Protein AF-A0A392NWM1-F1 (afdb_monomer_lite)

Sequence (111 aa):
MDINESAASISEADSMKGKLNLFNQKFREMCGIQSTWHVFDDQLRKQIIIYVETMLLPAYENFIVRFENVLGINADEYRMSDIQAQLNHVFLLQDIDVDSVRGSVRNQLVI

Structure (mmCIF, N/CA/C/O backbone):
data_AF-A0A392NWM1-F1
#
_entry.id   AF-A0A392NWM1-F1
#
loop_
_atom_site.group_PDB
_atom_site.id
_atom_site.type_symbol
_atom_site.label_atom_id
_atom_site.label_alt_id
_atom_site.label_comp_id
_atom_site.label_asym_id
_atom_site.label_entity_id
_atom_site.label_seq_id
_atom_site.pdbx_PDB_ins_code
_atom_site.Cartn_x
_atom_site.Cartn_y
_atom_site.Cartn_z
_atom_site.occupancy
_atom_site.B_iso_or_equiv
_atom_site.auth_seq_id
_atom_site.auth_comp_id
_atom_site.auth_asym_id
_atom_site.auth_atom_id
_atom_site.pdbx_PDB_model_num
ATOM 1 N N . MET A 1 1 ? 22.360 0.084 -32.704 1.00 46.47 1 MET A N 1
ATOM 2 C CA . MET A 1 1 ? 21.849 0.209 -31.327 1.00 46.47 1 MET A CA 1
ATOM 3 C C . MET A 1 1 ? 22.445 1.493 -30.798 1.00 46.47 1 MET A C 1
ATOM 5 O O . MET A 1 1 ? 23.655 1.556 -30.604 1.00 46.47 1 MET A O 1
ATOM 9 N N . ASP A 1 2 ? 21.642 2.551 -30.784 1.00 49.00 2 ASP A N 1
ATOM 10 C CA . ASP A 1 2 ? 22.119 3.916 -30.596 1.00 49.00 2 ASP A CA 1
ATOM 11 C C . ASP A 1 2 ? 22.425 4.187 -29.121 1.00 49.00 2 ASP A C 1
ATOM 13 O O . ASP A 1 2 ? 21.611 3.946 -28.234 1.00 49.00 2 ASP A O 1
ATOM 17 N N . ILE A 1 3 ? 23.618 4.718 -28.854 1.00 60.84 3 ILE A N 1
ATOM 18 C CA . ILE A 1 3 ? 24.140 5.010 -27.505 1.00 60.84 3 ILE A CA 1
ATOM 19 C C . ILE A 1 3 ? 23.213 5.973 -26.728 1.00 60.84 3 ILE A C 1
ATOM 21 O O . ILE A 1 3 ? 23.170 5.951 -25.501 1.00 60.84 3 ILE A O 1
ATOM 25 N N . ASN A 1 4 ? 22.426 6.781 -27.445 1.00 60.72 4 ASN A N 1
ATOM 26 C CA . ASN A 1 4 ? 21.429 7.694 -26.884 1.00 60.72 4 ASN A CA 1
ATOM 27 C C . ASN A 1 4 ? 20.194 6.967 -26.307 1.00 60.72 4 ASN A C 1
ATOM 29 O O . ASN A 1 4 ? 19.684 7.353 -25.258 1.00 60.72 4 ASN A O 1
ATOM 33 N N . GLU A 1 5 ? 19.740 5.888 -26.951 1.00 57.44 5 GLU A N 1
ATOM 34 C CA . GLU A 1 5 ? 18.569 5.109 -26.518 1.00 57.44 5 GLU A CA 1
ATOM 35 C C . GLU A 1 5 ? 18.859 4.359 -25.207 1.00 57.44 5 GLU A C 1
ATOM 37 O O . GLU A 1 5 ? 18.036 4.341 -24.294 1.00 57.44 5 GLU A O 1
ATOM 42 N N . SER A 1 6 ? 20.089 3.853 -25.060 1.00 63.06 6 SER A N 1
ATOM 43 C CA . SER A 1 6 ? 20.551 3.181 -23.840 1.00 63.06 6 SER A CA 1
ATOM 44 C C . SER A 1 6 ? 20.751 4.128 -22.649 1.00 63.06 6 SER A C 1
ATOM 46 O O . SER A 1 6 ? 20.580 3.711 -21.505 1.00 63.06 6 SER A O 1
ATOM 48 N N . ALA A 1 7 ? 21.144 5.385 -22.873 1.00 64.44 7 ALA A N 1
ATOM 49 C CA . ALA A 1 7 ? 21.323 6.355 -21.790 1.00 64.44 7 ALA A CA 1
ATOM 50 C C . ALA A 1 7 ? 19.973 6.847 -21.238 1.00 64.44 7 ALA A C 1
ATOM 52 O O . ALA A 1 7 ? 19.816 7.003 -20.024 1.00 64.44 7 ALA A O 1
ATOM 53 N N . ALA A 1 8 ? 18.982 7.034 -22.118 1.00 64.44 8 ALA A N 1
ATOM 54 C CA . ALA A 1 8 ? 17.620 7.395 -21.735 1.00 64.44 8 ALA A CA 1
ATOM 55 C C . ALA A 1 8 ? 16.946 6.290 -20.902 1.00 64.44 8 ALA A C 1
ATOM 57 O O . ALA A 1 8 ? 16.364 6.589 -19.859 1.00 64.44 8 ALA A O 1
ATOM 58 N N . SER A 1 9 ? 17.102 5.018 -21.291 1.00 72.31 9 SER A N 1
ATOM 59 C CA . SER A 1 9 ? 16.543 3.880 -20.547 1.00 72.31 9 SER A CA 1
ATOM 60 C C . SER A 1 9 ? 17.168 3.702 -19.158 1.00 72.31 9 SER A C 1
ATOM 62 O O . SER A 1 9 ? 16.470 3.355 -18.209 1.00 72.31 9 SER A O 1
ATOM 64 N N . ILE A 1 10 ? 18.472 3.974 -19.004 1.00 76.94 10 ILE A N 1
ATOM 65 C CA . ILE A 1 10 ? 19.150 3.935 -17.693 1.00 76.94 10 ILE A CA 1
ATOM 66 C C . ILE A 1 10 ? 18.628 5.061 -16.788 1.00 76.94 10 ILE A C 1
ATOM 68 O O . ILE A 1 10 ? 18.310 4.824 -15.624 1.00 76.94 10 ILE A O 1
ATOM 72 N N . SER A 1 11 ? 18.472 6.274 -17.328 1.00 83.12 11 SER A N 1
ATOM 73 C CA . SER A 1 11 ? 17.925 7.411 -16.577 1.00 83.12 11 SER A CA 1
ATOM 74 C C . SER A 1 11 ? 16.471 7.184 -16.138 1.00 83.12 11 SER A C 1
ATOM 76 O O . SER A 1 11 ? 16.098 7.535 -15.015 1.00 83.12 11 SER A O 1
ATOM 78 N N . GLU A 1 12 ? 15.655 6.563 -16.993 1.00 84.94 12 GLU A N 1
ATOM 79 C CA . GLU A 1 12 ? 14.280 6.180 -16.671 1.00 84.94 12 GLU A CA 1
ATOM 80 C C . GLU A 1 12 ? 14.233 5.116 -15.566 1.00 84.94 12 GLU A C 1
ATOM 82 O O . GLU A 1 12 ? 13.510 5.287 -14.579 1.00 84.94 12 GLU A O 1
ATOM 87 N N . ALA A 1 13 ? 15.059 4.074 -15.682 1.00 85.06 13 ALA A N 1
ATOM 88 C CA . ALA A 1 13 ? 15.199 3.020 -14.685 1.00 85.06 13 ALA A CA 1
ATOM 89 C C . ALA A 1 13 ? 15.582 3.576 -13.302 1.00 85.06 13 ALA A C 1
ATOM 91 O O . ALA A 1 13 ? 14.941 3.246 -12.301 1.00 85.06 13 ALA A O 1
ATOM 92 N N . ASP A 1 14 ? 16.572 4.467 -13.229 1.00 89.19 14 ASP A N 1
ATOM 93 C CA . ASP A 1 14 ? 17.001 5.077 -11.966 1.00 89.19 14 ASP A CA 1
ATOM 94 C C . ASP A 1 14 ? 15.924 5.995 -11.368 1.00 89.19 14 ASP A C 1
ATOM 96 O O . ASP A 1 14 ? 15.677 5.972 -10.158 1.00 89.19 14 ASP A O 1
ATOM 100 N N . SER A 1 15 ? 15.215 6.758 -12.210 1.00 90.25 15 SER A N 1
ATOM 101 C CA . SER A 1 15 ? 14.077 7.574 -11.771 1.00 90.25 15 SER A CA 1
ATOM 102 C C . SER A 1 15 ? 12.961 6.714 -11.176 1.00 90.25 15 SER A C 1
ATOM 104 O O . SER A 1 15 ? 12.409 7.037 -10.120 1.00 90.25 15 SER A O 1
ATOM 106 N N . MET A 1 16 ? 12.633 5.602 -11.835 1.00 90.31 16 MET A N 1
ATOM 107 C CA . MET A 1 16 ? 11.621 4.660 -11.374 1.00 90.31 16 MET A CA 1
ATOM 108 C C . MET A 1 16 ? 12.019 3.994 -10.051 1.00 90.31 16 MET A C 1
ATOM 110 O O . MET A 1 16 ? 11.193 3.946 -9.136 1.00 90.31 16 MET A O 1
ATOM 114 N N . LYS A 1 17 ? 13.282 3.568 -9.895 1.00 90.62 17 LYS A N 1
ATOM 115 C CA . LYS A 1 17 ? 13.809 3.032 -8.623 1.00 90.62 17 LYS A CA 1
ATOM 116 C C . LYS A 1 17 ? 13.686 4.045 -7.493 1.00 90.62 17 LYS A C 1
ATOM 118 O O . LYS A 1 17 ? 13.208 3.710 -6.411 1.00 90.62 17 LYS A O 1
ATOM 123 N N . GLY A 1 18 ? 14.069 5.297 -7.750 1.00 91.44 18 GLY A N 1
ATOM 124 C CA . GLY A 1 18 ? 13.952 6.381 -6.775 1.00 91.44 18 GLY A CA 1
ATOM 125 C C . GLY A 1 18 ? 12.509 6.600 -6.314 1.00 91.44 18 GLY A C 1
ATOM 126 O O . GLY A 1 18 ? 12.253 6.711 -5.115 1.00 91.44 18 GLY A O 1
ATOM 127 N N . LYS A 1 19 ? 11.550 6.597 -7.249 1.00 92.00 19 LYS A N 1
ATOM 128 C CA . LYS A 1 19 ? 10.116 6.740 -6.944 1.00 92.00 19 LYS A CA 1
ATOM 129 C C . LYS A 1 19 ? 9.574 5.571 -6.122 1.00 92.00 19 LYS A C 1
ATOM 131 O O . LYS A 1 19 ? 8.870 5.818 -5.146 1.00 92.00 19 LYS A O 1
ATOM 136 N N . LEU A 1 20 ? 9.922 4.331 -6.474 1.00 91.75 20 LEU A N 1
ATOM 137 C CA . LEU A 1 20 ? 9.473 3.147 -5.734 1.00 91.75 20 LEU A CA 1
ATOM 138 C C . LEU A 1 20 ? 10.050 3.119 -4.316 1.00 91.75 20 LEU A C 1
ATOM 140 O O . LEU A 1 20 ? 9.321 2.891 -3.355 1.00 91.75 20 LEU A O 1
ATOM 144 N N . ASN A 1 21 ? 11.335 3.449 -4.161 1.00 91.88 21 ASN A N 1
ATOM 145 C CA . ASN A 1 21 ? 11.966 3.562 -2.847 1.00 91.88 21 ASN A CA 1
ATOM 146 C C . ASN A 1 21 ? 11.311 4.640 -1.980 1.00 91.88 21 ASN A C 1
ATOM 148 O O . ASN A 1 21 ? 11.044 4.401 -0.800 1.00 91.88 21 ASN A O 1
ATOM 152 N N . LEU A 1 22 ? 11.016 5.807 -2.560 1.00 94.25 22 LEU A N 1
ATOM 153 C CA . LEU A 1 22 ? 10.328 6.882 -1.853 1.00 94.25 22 LEU A CA 1
ATOM 154 C C . LEU A 1 22 ? 8.915 6.461 -1.432 1.00 94.25 22 LEU A C 1
ATOM 156 O O . LEU A 1 22 ? 8.530 6.699 -0.287 1.00 94.25 22 LEU A O 1
ATOM 160 N N . PHE A 1 23 ? 8.164 5.806 -2.322 1.00 94.31 23 PHE A N 1
ATOM 161 C CA . PHE A 1 23 ? 6.859 5.237 -1.994 1.00 94.31 23 PHE A CA 1
ATOM 162 C C . PHE A 1 23 ? 6.971 4.253 -0.823 1.00 94.31 23 PHE A C 1
ATOM 164 O O . PHE A 1 23 ? 6.305 4.438 0.192 1.00 94.31 23 PHE A O 1
ATOM 171 N N . ASN A 1 24 ? 7.876 3.276 -0.916 1.00 92.75 24 ASN A N 1
ATOM 172 C CA . ASN A 1 24 ? 8.088 2.256 0.107 1.00 92.75 24 ASN A CA 1
ATOM 173 C C . ASN A 1 24 ? 8.433 2.875 1.473 1.00 92.75 24 ASN A C 1
ATOM 175 O O . ASN A 1 24 ? 7.931 2.438 2.510 1.00 92.75 24 ASN A O 1
ATOM 179 N N . GLN A 1 25 ? 9.279 3.908 1.490 1.00 94.81 25 GLN A N 1
ATOM 180 C CA . GLN A 1 25 ? 9.621 4.643 2.706 1.00 94.81 25 GLN A CA 1
ATOM 181 C C . GLN A 1 25 ? 8.399 5.350 3.300 1.00 94.81 25 GLN A C 1
ATOM 183 O O . GLN A 1 25 ? 8.126 5.197 4.491 1.00 94.81 25 GLN A O 1
ATOM 188 N N . LYS A 1 26 ? 7.665 6.114 2.484 1.00 95.94 26 LYS A N 1
ATOM 189 C CA . LYS A 1 26 ? 6.512 6.898 2.945 1.00 95.94 26 LYS A CA 1
ATOM 190 C C .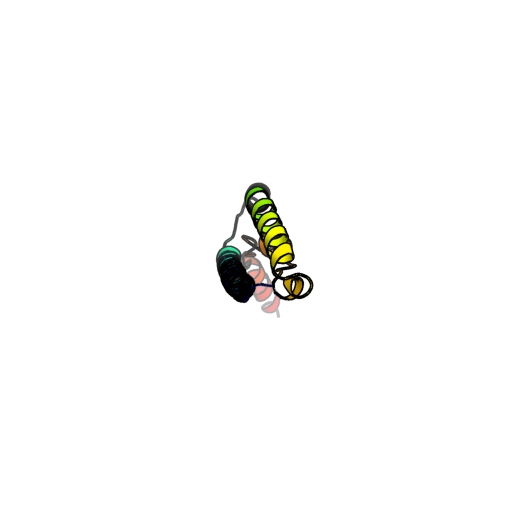 LYS A 1 26 ? 5.346 6.032 3.385 1.00 95.94 26 LYS A C 1
ATOM 192 O O . LYS A 1 26 ? 4.702 6.348 4.381 1.00 95.94 26 LYS A O 1
ATOM 197 N N . PHE A 1 27 ? 5.125 4.918 2.702 1.00 95.75 27 PHE A N 1
ATOM 198 C CA . PHE A 1 27 ? 4.121 3.942 3.083 1.00 95.75 27 PHE A CA 1
ATOM 199 C C . PHE A 1 27 ? 4.410 3.344 4.469 1.00 95.75 27 PHE A C 1
ATOM 201 O O . PHE A 1 27 ? 3.533 3.371 5.331 1.00 95.75 27 PHE A O 1
ATOM 208 N N . ARG A 1 28 ? 5.650 2.897 4.726 1.00 94.81 28 ARG A N 1
ATOM 209 C CA . ARG A 1 28 ? 6.049 2.368 6.044 1.00 94.81 28 ARG A CA 1
ATOM 210 C C . ARG A 1 28 ? 5.962 3.413 7.153 1.00 94.81 28 ARG A C 1
ATOM 212 O O . ARG A 1 28 ? 5.496 3.103 8.243 1.00 94.81 28 ARG A O 1
ATOM 219 N N . GLU A 1 29 ? 6.402 4.642 6.882 1.00 96.44 29 GLU A N 1
ATOM 220 C CA . GLU A 1 29 ? 6.308 5.764 7.827 1.00 96.44 29 GLU A CA 1
ATOM 221 C C . GLU A 1 29 ? 4.847 6.024 8.227 1.00 96.44 29 GLU A C 1
ATOM 223 O O . GLU A 1 29 ? 4.523 6.082 9.413 1.00 96.44 29 GLU A O 1
ATOM 228 N N . MET A 1 30 ? 3.950 6.096 7.240 1.00 96.31 30 MET A N 1
ATOM 229 C CA . MET A 1 30 ? 2.519 6.282 7.466 1.00 96.31 30 MET A CA 1
ATOM 230 C C . MET A 1 30 ? 1.911 5.119 8.257 1.00 96.31 30 MET A C 1
ATOM 232 O O . MET A 1 30 ? 1.222 5.368 9.246 1.00 96.31 30 MET A O 1
ATOM 236 N N . CYS A 1 31 ? 2.181 3.869 7.866 1.00 95.31 31 CYS A N 1
ATOM 237 C CA . CYS A 1 31 ? 1.671 2.698 8.580 1.00 95.31 31 CYS A CA 1
ATOM 238 C C . CYS A 1 31 ? 2.187 2.659 10.022 1.00 95.31 31 CYS A C 1
ATOM 240 O O . CYS A 1 31 ? 1.415 2.383 10.936 1.00 95.31 31 CYS A O 1
ATOM 242 N N . GLY A 1 32 ? 3.457 3.006 10.252 1.00 94.44 32 GLY A N 1
ATOM 243 C CA . GLY A 1 32 ? 4.034 3.116 11.591 1.00 94.44 32 GLY A CA 1
ATOM 244 C C . GLY A 1 32 ? 3.298 4.134 12.464 1.00 94.44 32 GLY A C 1
ATOM 245 O O . GLY A 1 32 ? 2.929 3.815 13.590 1.00 94.44 32 GLY A O 1
ATOM 246 N N . ILE A 1 33 ? 3.009 5.326 11.932 1.00 95.38 33 ILE A N 1
ATOM 247 C CA . ILE A 1 33 ? 2.242 6.360 12.646 1.00 95.38 33 ILE A CA 1
ATOM 248 C C . ILE A 1 33 ? 0.805 5.891 12.901 1.00 95.38 33 ILE A C 1
ATOM 250 O O . ILE A 1 33 ? 0.334 5.932 14.034 1.00 95.38 33 ILE A O 1
ATOM 254 N N . GLN A 1 34 ? 0.102 5.405 11.880 1.00 96.19 34 GLN A N 1
ATOM 255 C CA . GLN A 1 34 ? -1.304 5.005 11.995 1.00 96.19 34 GLN A CA 1
ATOM 256 C C . GLN A 1 34 ? -1.511 3.746 12.849 1.00 96.19 34 GLN A C 1
ATOM 258 O O . GLN A 1 34 ? -2.596 3.540 13.388 1.00 96.19 34 GLN A O 1
ATOM 263 N N . SER A 1 35 ? -0.477 2.922 13.032 1.00 94.00 35 SER A N 1
ATOM 264 C CA . SER A 1 35 ? -0.498 1.791 13.973 1.00 94.00 35 SER A CA 1
ATOM 265 C C . SER A 1 35 ? -0.521 2.237 15.439 1.00 94.00 35 SER A C 1
ATOM 267 O O . SER A 1 35 ? -0.876 1.451 16.309 1.00 94.00 35 SER A O 1
ATOM 269 N N . THR A 1 36 ? -0.179 3.500 15.723 1.00 93.38 36 THR A N 1
ATOM 270 C CA . THR A 1 36 ? -0.291 4.095 17.069 1.00 93.38 36 THR A CA 1
ATOM 271 C C . THR A 1 36 ? -1.675 4.664 17.366 1.00 93.38 36 THR A C 1
ATOM 273 O O . THR A 1 36 ? -1.916 5.154 18.465 1.00 93.38 36 THR A O 1
ATOM 276 N N . TRP A 1 37 ? -2.580 4.657 16.389 1.00 94.44 37 TRP A N 1
ATOM 277 C CA . TRP A 1 37 ? -3.943 5.147 16.560 1.00 94.44 37 TRP A CA 1
ATOM 278 C C . TRP A 1 37 ? -4.879 3.970 16.833 1.00 94.44 37 TRP A C 1
ATOM 280 O O . TRP A 1 37 ? -4.590 2.829 16.467 1.00 94.44 37 TRP A O 1
ATOM 290 N N . HIS A 1 38 ? -6.016 4.256 17.458 1.00 93.12 38 HIS A N 1
ATOM 291 C CA . HIS A 1 38 ? -7.079 3.286 17.683 1.00 93.12 38 HIS A CA 1
ATOM 292 C C . HIS A 1 38 ? -8.369 3.775 17.024 1.00 93.12 38 HIS A C 1
ATOM 294 O O . HIS A 1 38 ? -8.728 4.948 17.141 1.00 93.12 38 HIS A O 1
ATOM 300 N N . VAL A 1 39 ? -9.065 2.876 16.331 1.00 94.00 39 VAL A N 1
ATOM 301 C CA . VAL A 1 39 ? -10.426 3.110 15.840 1.00 94.00 39 VAL A CA 1
ATOM 302 C C . VAL A 1 39 ? -11.342 2.143 16.581 1.00 94.00 39 VAL A C 1
ATOM 304 O O . VAL A 1 39 ? -11.294 0.947 16.324 1.00 94.00 39 VAL A O 1
ATOM 307 N N . PHE A 1 40 ? -12.173 2.682 17.480 1.00 91.44 40 PHE A N 1
ATOM 308 C CA . PHE A 1 40 ? -13.048 1.902 18.369 1.00 91.44 40 PHE A CA 1
ATOM 309 C C . PHE A 1 40 ? -14.077 1.039 17.633 1.00 91.44 40 PHE A C 1
ATOM 311 O O . PHE A 1 40 ? -14.467 -0.021 18.113 1.00 91.44 40 PHE A O 1
ATOM 318 N N . ASP A 1 41 ? -14.561 1.513 16.486 1.00 94.44 41 ASP A N 1
ATOM 319 C CA . ASP A 1 41 ? -15.520 0.777 15.671 1.00 94.44 41 ASP A CA 1
ATOM 320 C C . ASP A 1 41 ? -14.770 -0.108 14.664 1.00 94.44 41 ASP A C 1
ATOM 322 O O . ASP A 1 41 ? -14.225 0.365 13.663 1.00 94.44 41 ASP A O 1
ATOM 326 N N . ASP A 1 42 ? -14.773 -1.415 14.920 1.00 92.00 42 ASP A N 1
ATOM 327 C CA . ASP A 1 42 ? -14.143 -2.417 14.057 1.00 92.00 42 ASP A CA 1
ATOM 328 C C . ASP A 1 42 ? -14.686 -2.416 12.621 1.00 92.00 42 ASP A C 1
ATOM 330 O O . ASP A 1 42 ? -13.952 -2.722 11.674 1.00 92.00 42 ASP A O 1
ATOM 334 N N . GLN A 1 43 ? -15.970 -2.103 12.428 1.00 95.94 43 GLN A N 1
ATOM 335 C CA . GLN A 1 43 ? -16.572 -2.019 11.101 1.00 95.94 43 GLN A CA 1
ATOM 336 C C . GLN A 1 43 ? -16.071 -0.773 10.371 1.00 95.94 43 GLN A C 1
ATOM 338 O O . GLN A 1 43 ? -15.679 -0.874 9.206 1.00 95.94 43 GLN A O 1
ATOM 343 N N . LEU A 1 44 ? -16.020 0.371 11.055 1.00 96.12 44 LEU A N 1
ATOM 344 C CA . LEU A 1 44 ? -15.441 1.597 10.511 1.00 96.12 44 LEU A CA 1
ATOM 345 C C . LEU A 1 44 ? -13.967 1.391 10.149 1.00 96.12 44 LEU A C 1
ATOM 347 O O . LEU A 1 44 ? -13.545 1.749 9.050 1.00 96.12 44 LEU A O 1
ATOM 351 N N . ARG A 1 45 ? -13.188 0.745 11.024 1.00 96.25 45 ARG A N 1
ATOM 352 C CA . ARG A 1 45 ? -11.784 0.411 10.760 1.00 96.25 45 ARG A CA 1
ATOM 353 C C . ARG A 1 45 ? -11.635 -0.422 9.486 1.00 96.25 45 ARG A C 1
ATOM 355 O O . ARG A 1 45 ? -10.814 -0.097 8.629 1.00 96.25 45 ARG A O 1
ATOM 362 N N . LYS A 1 46 ? -12.445 -1.475 9.333 1.00 96.38 46 LYS A N 1
ATOM 363 C CA . LYS A 1 46 ? -12.452 -2.311 8.120 1.00 96.38 46 LYS A CA 1
ATOM 364 C C . LYS A 1 46 ? -12.804 -1.501 6.876 1.00 96.38 46 LYS A C 1
ATOM 366 O O . LYS A 1 46 ? -12.157 -1.671 5.850 1.00 96.38 46 LYS A O 1
ATOM 371 N N . GLN A 1 47 ? -13.790 -0.6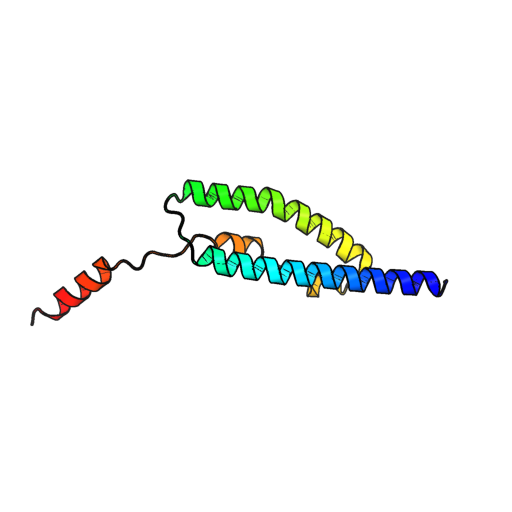09 6.957 1.00 97.88 47 GLN A N 1
ATOM 372 C CA . GLN A 1 47 ? -14.170 0.256 5.837 1.00 97.88 47 GLN A CA 1
ATOM 373 C C . GLN A 1 47 ? -13.044 1.211 5.431 1.00 97.88 47 GLN A C 1
ATOM 375 O O . GLN A 1 47 ? -12.807 1.386 4.238 1.00 97.88 47 GLN A O 1
ATOM 380 N N . ILE A 1 48 ? -12.322 1.782 6.401 1.00 96.62 48 ILE A N 1
ATOM 381 C CA . ILE A 1 48 ? -11.143 2.618 6.139 1.00 96.62 48 ILE A CA 1
ATOM 382 C C . ILE A 1 48 ? -10.077 1.808 5.395 1.00 96.62 48 ILE A C 1
ATOM 384 O O . ILE A 1 48 ? -9.586 2.263 4.364 1.00 96.62 48 ILE A O 1
ATOM 388 N N . ILE A 1 49 ? -9.751 0.603 5.876 1.00 96.88 49 ILE A N 1
ATOM 389 C CA . ILE A 1 49 ? -8.751 -0.268 5.239 1.00 96.88 49 ILE A CA 1
ATOM 390 C C . ILE A 1 49 ? -9.171 -0.618 3.811 1.00 96.88 49 ILE A C 1
ATOM 392 O O . ILE A 1 49 ? -8.389 -0.396 2.892 1.00 96.88 49 ILE A O 1
ATOM 396 N N . ILE A 1 50 ? -10.415 -1.063 3.608 1.00 97.62 50 ILE A N 1
ATOM 397 C CA . ILE A 1 50 ? -10.952 -1.381 2.276 1.00 97.62 50 ILE A CA 1
ATOM 398 C C . ILE A 1 50 ? -10.833 -0.170 1.348 1.00 97.62 50 ILE A C 1
ATOM 400 O O . ILE A 1 50 ? -10.376 -0.302 0.216 1.00 97.62 50 ILE A O 1
ATOM 404 N N . TYR A 1 51 ? -11.210 1.023 1.813 1.00 97.56 51 TYR A N 1
ATOM 405 C CA . TYR A 1 51 ? -11.122 2.235 1.003 1.00 97.56 51 TYR A CA 1
ATOM 406 C C . TYR A 1 51 ? -9.674 2.543 0.598 1.00 97.56 51 TYR A C 1
ATOM 408 O O . TYR A 1 51 ? -9.400 2.798 -0.577 1.00 97.56 51 TYR A O 1
ATOM 416 N N . VAL A 1 52 ? -8.730 2.451 1.539 1.00 96.62 52 VAL A N 1
ATOM 417 C CA . VAL A 1 52 ? -7.302 2.636 1.251 1.00 96.62 52 VAL A CA 1
ATOM 418 C C . VAL A 1 52 ? -6.800 1.586 0.260 1.00 96.62 52 VAL A C 1
ATOM 420 O O . VAL A 1 52 ? -6.158 1.958 -0.718 1.00 96.62 52 VAL A O 1
ATOM 423 N N . GLU A 1 53 ? -7.131 0.306 0.442 1.00 96.25 53 GLU A N 1
ATOM 424 C CA . GLU A 1 53 ? -6.758 -0.771 -0.484 1.00 96.25 53 GLU A CA 1
ATOM 425 C C . GLU A 1 53 ? -7.310 -0.531 -1.894 1.00 96.25 53 GLU A C 1
ATOM 427 O O . GLU A 1 53 ? -6.571 -0.654 -2.872 1.00 96.25 53 GLU A O 1
ATOM 432 N N . THR A 1 54 ? -8.580 -0.127 -2.011 1.00 96.88 54 THR A N 1
ATOM 433 C CA . THR A 1 54 ? -9.228 0.116 -3.313 1.00 96.88 54 THR A CA 1
ATOM 434 C C . THR A 1 54 ? -8.583 1.250 -4.105 1.00 96.88 54 THR A C 1
ATOM 436 O O . THR A 1 54 ? -8.619 1.236 -5.333 1.00 96.88 54 THR A O 1
ATOM 439 N N . MET A 1 55 ? -7.975 2.221 -3.422 1.00 96.00 55 MET A N 1
ATOM 440 C CA . MET A 1 55 ? -7.232 3.310 -4.054 1.00 96.00 55 MET A CA 1
ATOM 441 C C . MET A 1 55 ? -5.770 2.932 -4.304 1.00 96.00 55 MET A C 1
ATOM 443 O O . MET A 1 55 ? -5.220 3.228 -5.365 1.00 96.00 55 MET A O 1
ATOM 447 N N . LEU A 1 56 ? -5.135 2.282 -3.328 1.00 95.38 56 LEU A N 1
ATOM 448 C CA . LEU A 1 56 ? -3.700 2.041 -3.321 1.00 95.38 56 LEU A CA 1
ATOM 449 C C . LEU A 1 56 ? -3.293 0.889 -4.236 1.00 95.38 56 LEU A C 1
ATOM 451 O O . LEU A 1 56 ? -2.371 1.057 -5.031 1.00 95.38 56 LEU A O 1
ATOM 455 N N . LEU A 1 57 ? -3.957 -0.266 -4.126 1.00 94.44 57 LEU A N 1
ATOM 456 C CA . LEU A 1 57 ? -3.534 -1.478 -4.831 1.00 94.44 57 LEU A CA 1
ATOM 457 C C . LEU A 1 57 ? -3.556 -1.289 -6.354 1.00 94.44 57 LEU A C 1
ATOM 459 O O . LEU A 1 57 ? -2.539 -1.575 -6.982 1.00 94.44 57 LEU A O 1
ATOM 463 N N . PRO A 1 58 ? -4.612 -0.721 -6.976 1.00 95.38 58 PRO A N 1
ATOM 464 C CA . PRO A 1 58 ? -4.604 -0.515 -8.423 1.00 95.38 58 PRO A CA 1
ATOM 465 C C . PRO A 1 58 ? -3.495 0.437 -8.888 1.00 95.38 58 PRO A C 1
ATOM 467 O O . PRO A 1 58 ? -2.893 0.226 -9.941 1.00 95.38 58 PRO A O 1
ATOM 470 N N . ALA A 1 59 ? -3.204 1.483 -8.108 1.00 94.19 59 ALA A N 1
ATOM 471 C CA . ALA A 1 59 ? -2.153 2.441 -8.435 1.00 94.19 59 ALA A CA 1
ATOM 472 C C . ALA A 1 59 ? -0.754 1.819 -8.304 1.00 94.19 59 ALA A C 1
ATOM 474 O O . ALA A 1 59 ? 0.088 2.017 -9.183 1.00 94.19 59 ALA A O 1
ATOM 475 N N . TYR A 1 60 ? -0.525 1.054 -7.234 1.00 93.50 60 TYR A N 1
ATOM 476 C CA . TYR A 1 60 ? 0.731 0.360 -6.980 1.00 93.50 60 TYR A CA 1
ATOM 477 C C . TYR A 1 60 ? 0.996 -0.724 -8.028 1.00 93.50 60 TYR A C 1
ATOM 479 O O . TYR A 1 60 ? 2.051 -0.705 -8.653 1.00 93.50 60 TYR A O 1
ATOM 487 N N . GLU A 1 61 ? 0.025 -1.593 -8.316 1.00 91.44 61 GLU A N 1
ATOM 488 C CA . GLU A 1 61 ? 0.180 -2.649 -9.326 1.00 91.44 61 GLU A CA 1
ATOM 489 C C . GLU A 1 61 ? 0.439 -2.073 -10.724 1.00 91.44 61 GLU A C 1
ATOM 491 O O . GLU A 1 61 ? 1.352 -2.510 -11.422 1.00 91.44 61 GLU A O 1
ATOM 496 N N . ASN A 1 62 ? -0.281 -1.019 -11.128 1.00 92.25 62 ASN A N 1
ATOM 497 C CA . ASN A 1 62 ? -0.011 -0.346 -12.403 1.00 92.25 62 ASN A CA 1
ATOM 498 C C . ASN A 1 62 ? 1.395 0.283 -12.446 1.00 92.25 62 ASN A C 1
ATOM 500 O O . ASN A 1 62 ? 2.025 0.319 -13.505 1.00 92.25 62 ASN A O 1
ATOM 504 N N . PHE A 1 63 ? 1.901 0.783 -11.315 1.00 91.12 63 PHE A N 1
ATOM 505 C CA . PHE A 1 63 ? 3.277 1.261 -11.226 1.00 91.12 63 PHE A CA 1
ATOM 506 C C . PHE A 1 63 ? 4.278 0.104 -11.354 1.00 91.12 63 PHE A C 1
ATOM 508 O O . PHE A 1 63 ? 5.229 0.224 -12.123 1.00 91.12 63 PHE A O 1
ATOM 515 N N . ILE A 1 64 ? 4.043 -1.021 -10.673 1.00 90.12 64 ILE A N 1
ATOM 516 C CA . ILE A 1 64 ? 4.902 -2.210 -10.727 1.00 90.12 64 ILE A CA 1
ATOM 517 C C . ILE A 1 64 ? 4.958 -2.810 -12.133 1.00 90.12 64 ILE A C 1
ATOM 519 O O . ILE A 1 64 ? 6.052 -3.061 -12.620 1.00 90.12 64 ILE A O 1
ATOM 523 N N . VAL A 1 65 ? 3.834 -2.945 -12.839 1.00 90.75 65 VAL A N 1
ATOM 524 C CA . VAL A 1 65 ? 3.835 -3.448 -14.227 1.00 90.75 65 VAL A CA 1
ATOM 525 C C . VAL A 1 65 ? 4.725 -2.583 -15.129 1.00 90.75 65 VAL A C 1
ATOM 527 O O . VAL A 1 65 ? 5.490 -3.087 -15.948 1.00 90.75 65 VAL A O 1
ATOM 530 N N . ARG A 1 66 ? 4.670 -1.253 -14.973 1.00 89.75 66 ARG A N 1
ATOM 531 C CA . ARG A 1 66 ? 5.549 -0.332 -15.718 1.00 89.75 66 ARG A CA 1
ATOM 532 C C . ARG A 1 66 ? 7.009 -0.470 -15.291 1.00 89.75 66 ARG A C 1
ATOM 534 O O . ARG A 1 66 ? 7.891 -0.425 -16.139 1.00 89.75 66 ARG A O 1
ATOM 541 N N . PHE A 1 67 ? 7.243 -0.639 -13.996 1.00 89.00 67 PHE A N 1
ATOM 542 C CA . PHE A 1 67 ? 8.563 -0.820 -13.406 1.00 89.00 67 PHE A CA 1
ATOM 543 C C . PHE A 1 67 ? 9.245 -2.099 -13.914 1.00 89.00 67 PHE A C 1
ATOM 545 O O . PHE A 1 67 ? 10.395 -2.058 -14.347 1.00 89.00 67 PHE A O 1
ATOM 552 N N . GLU A 1 68 ? 8.515 -3.214 -13.940 1.00 88.81 68 GLU A N 1
ATOM 553 C CA . GLU A 1 68 ? 8.953 -4.507 -14.474 1.00 88.81 68 GLU A CA 1
ATOM 554 C C . GLU A 1 68 ? 9.284 -4.426 -15.966 1.00 88.81 68 GLU A C 1
ATOM 556 O O . GLU A 1 68 ? 10.299 -4.969 -16.395 1.00 88.81 68 GLU A O 1
ATOM 561 N N . ASN A 1 69 ? 8.501 -3.680 -16.752 1.00 88.50 69 ASN A N 1
ATOM 562 C CA . ASN A 1 69 ? 8.794 -3.471 -18.174 1.00 88.50 69 ASN A CA 1
ATOM 563 C C . ASN A 1 69 ? 10.122 -2.731 -18.417 1.00 88.50 69 ASN A C 1
ATOM 565 O O . ASN A 1 69 ? 10.743 -2.933 -19.458 1.00 88.50 69 ASN A O 1
ATOM 569 N N . VAL A 1 70 ? 10.562 -1.883 -17.478 1.00 86.88 70 VAL A N 1
ATOM 570 C CA . VAL A 1 70 ? 11.818 -1.120 -17.588 1.00 86.88 70 VAL A CA 1
ATOM 571 C C . VAL A 1 70 ? 13.012 -1.881 -16.997 1.00 86.88 70 VAL A C 1
ATOM 573 O O . VAL A 1 70 ? 14.116 -1.794 -17.530 1.00 86.88 70 VAL A O 1
ATOM 576 N N . LEU A 1 71 ? 12.820 -2.633 -15.907 1.00 83.81 71 LEU A N 1
ATOM 577 C CA . LEU A 1 71 ? 13.912 -3.277 -15.156 1.00 83.81 71 LEU A CA 1
ATOM 578 C C . LEU A 1 71 ? 14.047 -4.786 -15.360 1.00 83.81 71 LEU A C 1
ATOM 580 O O . LEU A 1 71 ? 15.087 -5.355 -15.014 1.00 83.81 71 LEU A O 1
ATOM 584 N N . GLY A 1 72 ? 13.022 -5.439 -15.904 1.00 82.75 72 GLY A N 1
ATOM 585 C CA . GLY A 1 72 ? 12.982 -6.881 -16.099 1.00 82.75 72 GLY A CA 1
ATOM 586 C C . GLY A 1 72 ? 13.229 -7.650 -14.800 1.00 82.75 72 GLY A C 1
ATOM 587 O O . GLY A 1 72 ? 12.606 -7.396 -13.774 1.00 82.75 72 GLY A O 1
ATOM 588 N N . ILE A 1 73 ? 14.182 -8.581 -14.843 1.00 74.62 73 ILE A N 1
ATOM 589 C CA . ILE A 1 73 ? 14.463 -9.574 -13.789 1.00 74.62 73 ILE A CA 1
ATOM 590 C C . ILE A 1 73 ? 14.870 -8.926 -12.448 1.00 74.62 73 ILE A C 1
ATOM 592 O O . ILE A 1 73 ? 14.679 -9.518 -11.392 1.00 74.62 73 ILE A O 1
ATOM 596 N N . ASN A 1 74 ? 15.390 -7.694 -12.462 1.00 76.94 74 ASN A N 1
ATOM 597 C CA . ASN A 1 74 ? 15.816 -6.989 -11.246 1.00 76.94 74 ASN A CA 1
ATOM 598 C C . ASN A 1 74 ? 14.664 -6.264 -10.524 1.00 76.94 74 ASN A C 1
ATOM 600 O O . ASN A 1 74 ? 14.894 -5.605 -9.512 1.00 76.94 74 ASN A O 1
ATOM 604 N N . ALA A 1 75 ? 13.439 -6.314 -11.055 1.00 77.81 75 ALA A N 1
ATOM 605 C CA . ALA A 1 75 ? 12.316 -5.554 -10.518 1.00 77.81 75 ALA A CA 1
ATOM 606 C C . ALA A 1 75 ? 11.836 -6.066 -9.149 1.00 77.81 75 ALA A C 1
ATOM 608 O O . ALA A 1 75 ? 11.458 -5.259 -8.297 1.00 77.81 75 ALA A O 1
ATOM 609 N N . ASP A 1 76 ? 11.894 -7.380 -8.917 1.00 79.00 76 ASP A N 1
ATOM 610 C CA . ASP A 1 76 ? 11.348 -8.008 -7.709 1.00 79.00 76 ASP A CA 1
ATOM 611 C C . ASP A 1 76 ? 12.042 -7.557 -6.414 1.00 79.00 76 ASP A C 1
ATOM 613 O O . ASP A 1 76 ? 11.391 -7.482 -5.376 1.00 79.00 76 ASP A O 1
ATOM 617 N N . GLU A 1 77 ? 13.321 -7.165 -6.469 1.00 79.62 77 GLU A N 1
ATOM 618 C CA . GLU A 1 77 ? 14.073 -6.658 -5.306 1.00 79.62 77 GLU A CA 1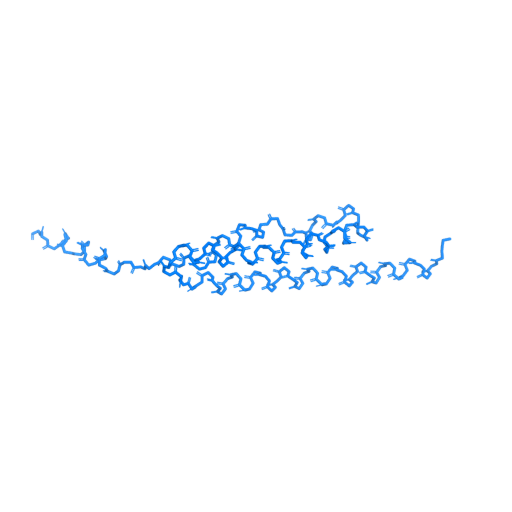
ATOM 619 C C . GLU A 1 77 ? 13.436 -5.400 -4.690 1.00 79.62 77 GLU A C 1
ATOM 621 O O . GLU A 1 77 ? 13.534 -5.161 -3.486 1.00 79.62 77 GLU A O 1
ATOM 626 N N . TYR A 1 78 ? 12.763 -4.588 -5.506 1.00 78.12 78 TYR A N 1
ATOM 627 C CA . TYR A 1 78 ? 12.207 -3.304 -5.079 1.00 78.12 78 TYR A CA 1
ATOM 628 C C . TYR A 1 78 ? 10.728 -3.389 -4.687 1.00 78.12 78 TYR A C 1
ATOM 630 O O . TYR A 1 78 ? 10.177 -2.428 -4.133 1.00 78.12 78 TYR A O 1
ATOM 638 N N . ARG A 1 79 ? 10.070 -4.516 -4.983 1.00 84.94 79 ARG A N 1
ATOM 639 C CA . ARG A 1 79 ? 8.648 -4.720 -4.709 1.00 84.94 79 ARG A CA 1
ATOM 640 C C . ARG A 1 79 ? 8.428 -4.943 -3.219 1.00 84.94 79 ARG A C 1
ATOM 642 O O . ARG A 1 79 ? 9.036 -5.801 -2.589 1.00 84.94 79 ARG A O 1
ATOM 649 N N . MET A 1 80 ? 7.492 -4.192 -2.661 1.00 86.88 80 MET A N 1
ATOM 650 C CA . MET A 1 80 ? 6.943 -4.454 -1.341 1.00 86.88 80 MET A CA 1
ATOM 651 C C . MET A 1 80 ? 5.938 -5.609 -1.428 1.00 86.88 80 MET A C 1
ATOM 653 O O . MET A 1 80 ? 4.955 -5.515 -2.162 1.00 86.88 80 MET A O 1
ATOM 657 N N . SER A 1 81 ? 6.194 -6.696 -0.699 1.00 83.75 81 SER A N 1
ATOM 658 C CA . SER A 1 81 ? 5.354 -7.904 -0.685 1.00 83.75 81 SER A CA 1
ATOM 659 C C . SER A 1 81 ? 4.263 -7.882 0.391 1.00 83.75 81 SER A C 1
ATOM 661 O O . SER A 1 81 ? 3.360 -8.713 0.377 1.00 83.75 81 SER A O 1
ATOM 663 N N . ASP A 1 82 ? 4.323 -6.932 1.320 1.00 87.56 82 ASP A N 1
ATOM 664 C CA . ASP A 1 82 ? 3.566 -6.938 2.569 1.00 87.56 82 ASP A CA 1
ATOM 665 C C . ASP A 1 82 ? 2.597 -5.751 2.720 1.00 87.56 82 ASP A C 1
ATOM 667 O O . ASP A 1 82 ? 2.103 -5.509 3.818 1.00 87.56 82 ASP A O 1
ATOM 671 N N . ILE A 1 83 ? 2.259 -5.038 1.635 1.00 92.81 83 ILE A N 1
ATOM 672 C C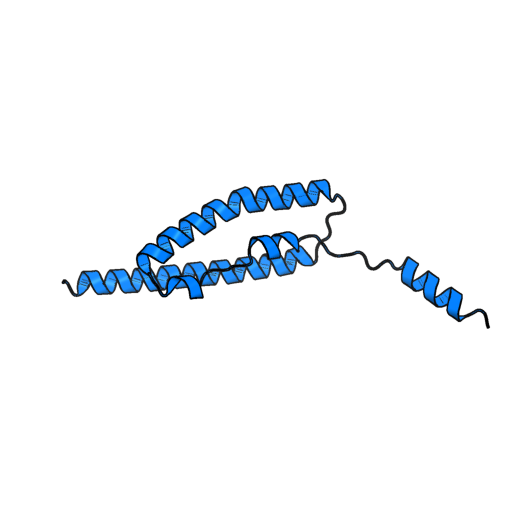A . ILE A 1 83 ? 1.376 -3.849 1.666 1.00 92.81 83 ILE A CA 1
ATOM 673 C C . ILE A 1 83 ? 0.065 -4.126 2.411 1.00 92.81 83 ILE A C 1
ATOM 675 O O . ILE A 1 83 ? -0.276 -3.415 3.355 1.00 92.81 83 ILE A O 1
ATOM 679 N N . GLN A 1 84 ? -0.666 -5.174 2.021 1.00 92.94 84 GLN A N 1
ATOM 680 C CA . GLN A 1 84 ? -1.940 -5.512 2.664 1.00 92.94 84 GLN A CA 1
ATOM 681 C C . GLN A 1 84 ? -1.753 -5.940 4.122 1.00 92.94 84 GLN A C 1
ATOM 683 O O . GLN A 1 84 ? -2.564 -5.598 4.979 1.00 92.94 84 GLN A O 1
ATOM 688 N N . ALA A 1 85 ? -0.668 -6.656 4.431 1.00 92.25 85 ALA A N 1
ATOM 689 C CA . ALA A 1 85 ? -0.354 -7.036 5.804 1.00 92.25 85 ALA A CA 1
ATOM 690 C C . ALA A 1 85 ? -0.108 -5.792 6.674 1.00 92.25 85 ALA A C 1
ATOM 692 O O . ALA A 1 85 ? -0.697 -5.677 7.745 1.00 92.25 85 ALA A O 1
ATOM 693 N N . GLN A 1 86 ? 0.667 -4.817 6.190 1.00 94.12 86 GLN A N 1
ATOM 694 C CA . GLN A 1 86 ? 0.901 -3.557 6.901 1.00 94.12 86 GLN A CA 1
ATOM 695 C C . GLN A 1 86 ? -0.385 -2.739 7.088 1.00 94.12 86 GLN A C 1
ATOM 697 O O . GLN A 1 86 ? -0.622 -2.230 8.183 1.00 94.12 86 GLN A O 1
ATOM 702 N N . LEU A 1 87 ? -1.261 -2.665 6.078 1.00 95.50 87 LEU A N 1
ATOM 703 C CA . LEU A 1 87 ? -2.572 -2.014 6.217 1.00 95.50 87 LEU A CA 1
ATOM 704 C C . LEU A 1 87 ? -3.455 -2.712 7.257 1.00 95.50 87 LEU A C 1
ATOM 706 O O . LEU A 1 87 ? -4.151 -2.063 8.034 1.00 95.50 87 LEU A O 1
ATOM 710 N N . ASN A 1 88 ? -3.388 -4.037 7.345 1.00 93.31 88 ASN A N 1
ATOM 711 C CA . ASN A 1 88 ? -4.119 -4.773 8.368 1.00 93.31 88 ASN A CA 1
ATOM 712 C C . ASN A 1 88 ? -3.618 -4.499 9.789 1.00 93.31 88 ASN A C 1
ATOM 714 O O . ASN A 1 88 ? -4.340 -4.826 10.729 1.00 93.31 88 ASN A O 1
ATOM 718 N N . HIS A 1 89 ? -2.448 -3.880 9.963 1.00 92.88 89 HIS A N 1
ATOM 719 C CA . HIS A 1 89 ? -1.917 -3.490 11.267 1.00 92.88 89 HIS A CA 1
ATOM 720 C C . HIS A 1 89 ? -2.242 -2.050 11.678 1.00 92.88 89 HIS A C 1
ATOM 722 O O . HIS A 1 89 ? -2.137 -1.727 12.862 1.00 92.88 89 HIS A O 1
ATOM 728 N N . VAL A 1 90 ? -2.700 -1.193 10.759 1.00 94.69 90 VAL A N 1
ATOM 729 C CA . VAL A 1 90 ? -3.051 0.183 11.127 1.00 94.69 90 VAL A CA 1
ATOM 730 C C . VAL A 1 90 ? -4.327 0.235 11.968 1.00 94.69 90 VAL A C 1
ATOM 732 O O . VAL A 1 90 ? -5.222 -0.616 11.854 1.00 94.69 90 VAL A O 1
ATOM 735 N N . PHE A 1 91 ? -4.400 1.250 12.832 1.00 95.31 91 PHE A N 1
ATOM 736 C CA . PHE A 1 91 ? -5.528 1.516 13.725 1.00 95.31 91 PHE A CA 1
ATOM 737 C C . PHE A 1 91 ? -5.836 0.400 14.746 1.00 95.31 91 PHE A C 1
ATOM 739 O O . PHE A 1 91 ? -6.953 0.336 15.255 1.00 95.31 91 PHE A O 1
ATOM 746 N N . LEU A 1 92 ? -4.880 -0.504 15.008 1.00 90.62 92 LEU A N 1
ATOM 747 C CA . LEU A 1 92 ? -5.037 -1.668 15.895 1.00 90.62 92 LEU A CA 1
ATOM 748 C C . LEU A 1 92 ? -4.535 -1.464 17.322 1.00 90.62 92 LEU A C 1
ATOM 750 O O . LEU A 1 92 ? -4.493 -2.454 18.054 1.00 90.62 92 LEU A O 1
ATOM 754 N N . LEU A 1 93 ? -4.112 -0.257 17.721 1.00 85.81 93 LEU A N 1
ATOM 755 C CA . LEU A 1 93 ? -3.555 -0.058 19.060 1.00 85.81 93 LEU A CA 1
ATOM 756 C C . LEU A 1 93 ? -4.509 -0.669 20.097 1.00 85.81 93 LEU A C 1
ATOM 758 O O . LEU A 1 93 ? -5.657 -0.249 20.197 1.00 85.81 93 LEU A O 1
ATOM 762 N N . GLN A 1 94 ? -4.062 -1.714 20.793 1.00 69.38 94 GLN A N 1
ATOM 763 C CA . GLN A 1 94 ? -4.860 -2.339 21.838 1.00 69.38 94 GLN A CA 1
ATOM 764 C C . GLN A 1 94 ? -4.783 -1.425 23.051 1.00 69.38 94 GLN A C 1
ATOM 766 O O . GLN A 1 94 ? -3.682 -1.104 23.508 1.00 69.38 94 GLN A O 1
ATOM 771 N N . ASP A 1 95 ? -5.937 -1.000 23.558 1.00 58.91 95 ASP A N 1
ATOM 772 C CA . ASP A 1 95 ? -5.991 -0.320 24.841 1.00 58.91 95 ASP A CA 1
ATOM 77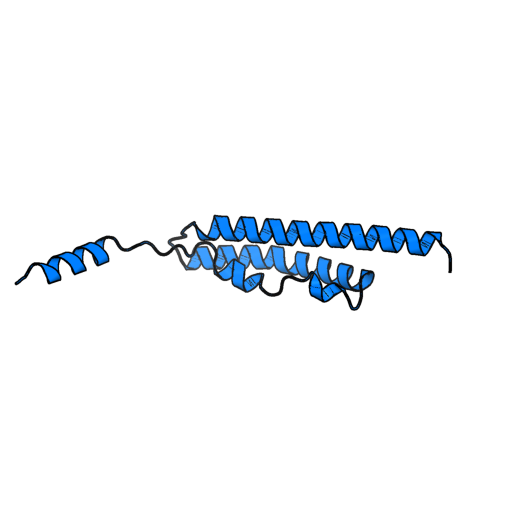3 C C . ASP A 1 95 ? -5.325 -1.225 25.884 1.00 58.91 95 ASP A C 1
ATOM 775 O O . ASP A 1 95 ? -5.694 -2.390 26.059 1.00 58.91 95 ASP A O 1
ATOM 779 N N . ILE A 1 96 ? -4.302 -0.704 26.566 1.00 59.00 96 ILE A N 1
ATOM 780 C CA . ILE A 1 96 ? -3.800 -1.344 27.778 1.00 59.00 96 ILE A CA 1
ATOM 781 C C . ILE A 1 96 ? -4.953 -1.258 28.769 1.00 59.00 96 ILE A C 1
ATOM 783 O O . ILE A 1 96 ? -5.243 -0.180 29.286 1.00 59.00 96 ILE A O 1
ATOM 787 N N . ASP A 1 97 ? -5.619 -2.381 29.015 1.00 54.44 97 ASP A N 1
ATOM 788 C CA . ASP A 1 97 ? -6.650 -2.459 30.038 1.00 54.44 97 ASP A CA 1
ATOM 789 C C . ASP A 1 97 ? -6.012 -2.209 31.417 1.00 54.44 97 ASP A C 1
ATOM 791 O O . ASP A 1 97 ? -5.418 -3.093 32.044 1.00 54.44 97 ASP A O 1
ATOM 795 N N . VAL A 1 98 ? -6.097 -0.963 31.887 1.00 58.25 98 VAL A N 1
ATOM 796 C CA . VAL A 1 98 ? -5.603 -0.548 33.207 1.00 58.25 98 VAL A CA 1
ATOM 797 C C . VAL A 1 98 ? -6.384 -1.263 34.323 1.00 58.25 98 VAL A C 1
ATOM 799 O O . VAL A 1 98 ? -5.844 -1.470 35.416 1.00 58.25 98 VAL A O 1
ATOM 802 N N . ASP A 1 99 ? -7.614 -1.720 34.058 1.00 58.94 99 ASP A N 1
ATOM 803 C CA . ASP A 1 99 ? -8.407 -2.488 35.018 1.00 58.94 99 ASP A CA 1
ATOM 804 C C . ASP A 1 99 ? -7.918 -3.942 35.151 1.00 58.94 99 ASP A C 1
ATOM 806 O O . ASP A 1 99 ? -7.952 -4.489 36.261 1.00 58.94 99 ASP A O 1
ATOM 810 N N . SER A 1 100 ? -7.333 -4.531 34.101 1.00 56.66 100 SER A N 1
ATOM 811 C CA . SER A 1 100 ? -6.635 -5.829 34.172 1.00 56.66 100 SER A CA 1
ATOM 812 C C . SER A 1 100 ? -5.412 -5.775 35.102 1.00 56.66 100 SER A C 1
ATOM 814 O O . SER A 1 100 ? -5.217 -6.647 35.959 1.00 56.66 100 SER A O 1
ATOM 816 N N . VAL A 1 101 ? -4.632 -4.686 35.045 1.00 57.78 101 VAL A N 1
ATOM 817 C CA . VAL A 1 101 ? -3.479 -4.471 35.942 1.00 57.78 101 VAL A CA 1
ATOM 818 C C . VAL A 1 101 ? -3.936 -4.336 37.400 1.00 57.78 101 VAL A C 1
ATOM 820 O O . VAL A 1 101 ? -3.340 -4.917 38.310 1.00 57.78 101 VAL A O 1
ATOM 823 N N . ARG A 1 102 ? -5.037 -3.617 37.641 1.00 55.16 102 ARG A N 1
ATOM 824 C CA . ARG A 1 102 ? -5.581 -3.380 38.987 1.00 55.16 102 ARG A CA 1
ATOM 825 C C . ARG A 1 102 ? -6.233 -4.626 39.604 1.00 55.16 102 ARG A C 1
ATOM 827 O O . ARG A 1 102 ? -6.201 -4.778 40.828 1.00 55.16 102 ARG A O 1
ATOM 834 N N . GLY A 1 103 ? -6.787 -5.523 38.785 1.00 52.50 103 GLY A N 1
ATOM 835 C CA . GLY A 1 103 ? -7.292 -6.832 39.215 1.00 52.50 103 GLY A CA 1
ATOM 836 C C . GLY A 1 103 ? -6.182 -7.782 39.681 1.00 52.50 103 GLY A C 1
ATOM 837 O O . GLY A 1 103 ? -6.339 -8.457 40.699 1.00 52.50 103 GLY A O 1
ATOM 838 N N . SER A 1 104 ? -5.032 -7.768 39.001 1.00 50.34 104 SER A N 1
ATOM 839 C CA . SER A 1 104 ? -3.872 -8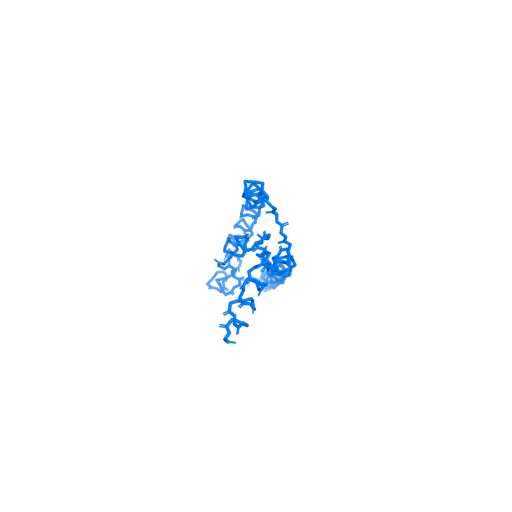.608 39.335 1.00 50.34 104 SER A CA 1
ATOM 840 C C . SER A 1 104 ? -3.234 -8.235 40.684 1.00 50.34 104 SER A C 1
ATOM 842 O O . SER A 1 104 ? -2.996 -9.097 41.530 1.00 50.34 104 SER A O 1
ATOM 844 N N . VAL A 1 105 ? -3.061 -6.935 40.959 1.00 55.03 105 VAL A N 1
ATOM 845 C CA . VAL A 1 105 ? -2.449 -6.459 42.217 1.00 55.03 105 VAL A CA 1
ATOM 846 C C . VAL A 1 105 ? -3.313 -6.776 43.447 1.00 55.03 105 VAL A C 1
ATOM 848 O O . VAL A 1 105 ? -2.781 -7.064 44.518 1.00 55.03 105 VAL A O 1
ATOM 851 N N . ARG A 1 106 ? -4.647 -6.780 43.314 1.00 52.31 106 ARG A N 1
ATOM 852 C CA . ARG A 1 106 ? -5.555 -7.124 44.425 1.00 52.31 106 ARG A CA 1
ATOM 853 C C . ARG A 1 106 ? -5.479 -8.595 44.829 1.00 52.31 106 ARG A C 1
ATOM 855 O O . ARG A 1 106 ? -5.560 -8.881 46.018 1.00 52.31 106 ARG A O 1
ATOM 862 N N . ASN A 1 107 ? -5.276 -9.506 43.878 1.00 49.47 107 ASN A N 1
ATOM 863 C CA . ASN A 1 107 ? -5.167 -10.941 44.165 1.00 49.47 107 ASN A CA 1
ATOM 864 C C . ASN A 1 107 ? -3.806 -11.344 44.763 1.00 49.47 107 ASN A C 1
ATOM 866 O O . ASN A 1 107 ? -3.686 -12.443 45.293 1.00 49.47 107 ASN A O 1
ATOM 870 N N . GLN A 1 108 ? -2.799 -10.464 44.725 1.00 53.22 108 GLN A N 1
ATOM 871 C CA . GLN A 1 108 ? -1.482 -10.705 45.327 1.00 53.22 108 GLN A CA 1
ATOM 872 C C . GLN A 1 108 ? -1.382 -10.222 46.790 1.00 53.22 108 GLN A C 1
ATOM 874 O O . GLN A 1 108 ? -0.453 -10.611 47.491 1.00 53.22 108 GLN A O 1
ATOM 879 N N . LEU A 1 109 ? -2.319 -9.383 47.260 1.00 48.28 109 LEU A N 1
ATOM 880 C CA . LEU A 1 109 ? -2.314 -8.811 48.619 1.00 48.28 109 LEU A CA 1
ATOM 881 C C . LEU A 1 109 ? -3.181 -9.575 49.636 1.00 48.28 109 LEU A C 1
ATOM 883 O O . LEU A 1 109 ? -3.286 -9.146 50.782 1.00 48.28 109 LEU A O 1
ATOM 887 N N . VAL A 1 110 ? -3.804 -10.686 49.235 1.00 48.59 110 VAL A N 1
ATOM 888 C CA . VAL A 1 110 ? -4.543 -11.568 50.149 1.00 48.59 110 VAL A CA 1
ATOM 889 C C . VAL A 1 110 ? -3.616 -12.713 50.568 1.00 48.59 110 VAL A C 1
ATOM 891 O O . VAL A 1 110 ? -3.693 -13.812 50.023 1.00 48.59 110 VAL A O 1
ATOM 894 N N . ILE A 1 111 ? -2.701 -12.427 51.497 1.00 44.69 111 ILE A N 1
ATOM 895 C CA . ILE A 1 111 ? -1.943 -13.423 52.275 1.00 44.69 111 ILE A CA 1
ATOM 896 C C . ILE A 1 111 ? -2.048 -13.035 53.747 1.00 44.69 111 ILE A C 1
ATOM 898 O O . ILE A 1 111 ? -1.838 -11.836 54.040 1.00 44.69 111 ILE A O 1
#

Secondary structure (DSSP, 8-state):
--HHHHHHHHHHHHHHHHHHHHHHHHHHHHHHHHTT-B-S-HHHHHHHHHHHHHHHHHHHHHHHHHHHHHHGGGSGGG--S-HHHHHHHTTB-----HHHHHHHHHHHS--

Organism: NCBI:txid97028

Foldseek 3Di:
DDPVVVVVLVVVLVVLLVVLVVVVVVLLVVLVVQLQAADPDPVVLVVVLVVCCVPPVVVLVVSLVVNCVSPPPPSVVSDDPCSSVSSVSGNPPDPPPVVVVVVVVVVVPPD

Radius of gyration: 22.35 Å; chains: 1; bounding box: 41×21×84 Å

pLDDT: mean 82.77, std 16.07, range [44.69, 97.88]

InterPro domains:
  IPR004140 Exocyst complex component Exo70 [PTHR12542] (13-89)
  IPR016159 Cullin repeat-like-containing domain superfamily [SSF74788] (13-91)
  IPR046364 Exocyst complex subunit Exo70, C-terminal [PF03081] (6-88)